Protein AF-A0A5M7PP44-F1 (afdb_monomer)

Radius of gyration: 18.51 Å; Cα contacts (8 Å, |Δi|>4): 36; chains: 1; bounding box: 46×23×44 Å

Mean predicted aligned error: 5.13 Å

pLDDT: mean 93.6, std 7.12, range [56.72, 98.69]

Sequence (68 aa):
ICGKLQEGQGLITVTDVFSLEKEVTNLLQDDDYRRYYGRHAVDVLHQNQGALQRLLQLLEPHLPPRAH

Secondary structure (DSSP, 8-state):
-HHHHHHTT------SHHHHHHHHHHHHH-HHHHHHHHHHHHHHHHHHTTHHHHHHHHHGGGSPPPP-

Solvent-accessible surface area (backbone atoms only — not comparable to full-atom values): 4013 Å² total; per-residue (Å²): 109,68,67,52,22,51,75,45,62,24,57,88,87,65,90,50,72,68,51,42,54,50,54,54,49,42,49,74,73,32,69,65,59,36,49,49,34,52,50,28,36,51,50,41,51,60,74,50,57,62,48,66,60,53,48,48,63,71,43,53,88,75,50,77,80,79,86,126

Foldseek 3Di:
DQVLLVVLVLDDDDDDDVSVVVLVVCCVPPPVSVVSNVVSVVVSVVVCPCVVVVVCVVCVVVDDPDDD

Structure (mmCIF, N/CA/C/O backbone):
data_AF-A0A5M7PP44-F1
#
_entry.id   AF-A0A5M7PP44-F1
#
loop_
_atom_site.group_PDB
_atom_site.id
_atom_site.type_symbol
_atom_site.label_atom_id
_atom_site.label_alt_id
_atom_site.label_comp_id
_atom_site.label_asym_id
_atom_site.label_entity_id
_atom_site.label_seq_id
_atom_site.pdbx_PDB_ins_code
_atom_site.Cartn_x
_atom_site.Cartn_y
_atom_site.Cartn_z
_atom_site.occupancy
_atom_site.B_iso_or_equiv
_atom_site.auth_seq_id
_atom_site.auth_comp_id
_atom_site.auth_asym_id
_atom_site.auth_atom_id
_atom_site.pdbx_PDB_model_num
ATOM 1 N N . ILE A 1 1 ? -7.847 4.453 3.885 1.00 80.69 1 ILE A N 1
ATOM 2 C CA . ILE A 1 1 ? -7.216 3.199 3.404 1.00 80.69 1 ILE A CA 1
ATOM 3 C C . ILE A 1 1 ? -5.848 3.458 2.770 1.00 80.69 1 ILE A C 1
ATOM 5 O O . ILE A 1 1 ? -4.905 2.811 3.190 1.00 80.69 1 ILE A O 1
ATOM 9 N N . CYS A 1 2 ? -5.699 4.445 1.875 1.00 85.44 2 CYS A N 1
ATOM 10 C CA . CYS A 1 2 ? -4.417 4.756 1.221 1.00 85.44 2 CYS A CA 1
ATOM 11 C C . CYS A 1 2 ? -3.270 5.048 2.202 1.00 85.44 2 CYS A C 1
ATOM 13 O O . CYS A 1 2 ? -2.202 4.477 2.046 1.00 85.44 2 CYS A O 1
ATOM 15 N N . GLY A 1 3 ? -3.508 5.828 3.266 1.00 91.50 3 GLY A N 1
ATOM 16 C CA . GLY A 1 3 ? -2.493 6.045 4.310 1.00 91.50 3 GLY A CA 1
ATOM 17 C C . GLY A 1 3 ? -2.029 4.745 4.981 1.00 91.50 3 GLY A C 1
ATOM 18 O O . GLY A 1 3 ? -0.839 4.529 5.150 1.00 91.50 3 GLY A O 1
ATOM 19 N N . LYS A 1 4 ? -2.951 3.810 5.240 1.00 92.62 4 LYS A N 1
ATOM 20 C CA . LYS A 1 4 ? -2.609 2.493 5.801 1.00 92.62 4 LYS A CA 1
ATOM 21 C C . LYS A 1 4 ? -1.885 1.588 4.806 1.00 92.62 4 LYS A C 1
ATOM 23 O O . LYS A 1 4 ? -1.060 0.785 5.213 1.00 92.62 4 LYS A O 1
ATOM 28 N N . LEU A 1 5 ? -2.181 1.712 3.511 1.00 93.38 5 LEU A N 1
ATOM 29 C CA . LEU A 1 5 ? -1.425 1.022 2.462 1.00 93.38 5 LEU A CA 1
ATOM 30 C C . LEU A 1 5 ? 0.002 1.571 2.361 1.00 93.38 5 LEU A C 1
ATOM 32 O O . LEU A 1 5 ? 0.927 0.792 2.169 1.00 93.38 5 LEU A O 1
ATOM 36 N N . GLN A 1 6 ? 0.188 2.882 2.533 1.00 94.25 6 GLN A N 1
ATOM 37 C CA . GLN A 1 6 ? 1.509 3.506 2.576 1.00 94.25 6 GLN A CA 1
ATOM 38 C C . GLN A 1 6 ? 2.311 3.044 3.804 1.00 94.25 6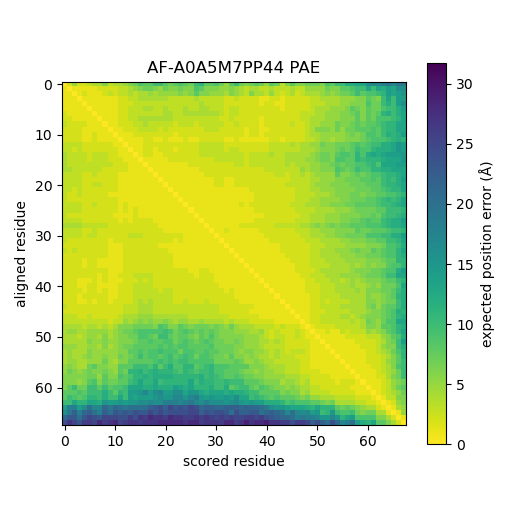 GLN A C 1
ATOM 40 O O . GLN A 1 6 ? 3.444 2.598 3.653 1.00 94.25 6 GLN A O 1
ATOM 45 N N . GLU A 1 7 ? 1.715 3.090 5.000 1.00 93.44 7 GLU A N 1
ATOM 46 C CA . GLU A 1 7 ? 2.327 2.588 6.244 1.00 93.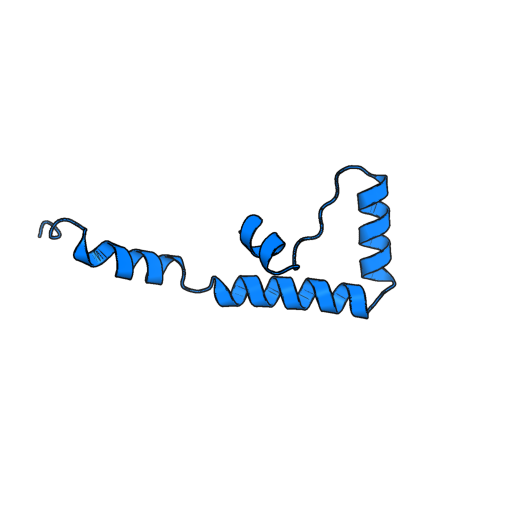44 7 GLU A CA 1
ATOM 47 C C . GLU A 1 7 ? 2.667 1.095 6.153 1.00 93.44 7 GLU A C 1
ATOM 49 O O . GLU A 1 7 ? 3.742 0.667 6.566 1.00 93.44 7 GLU 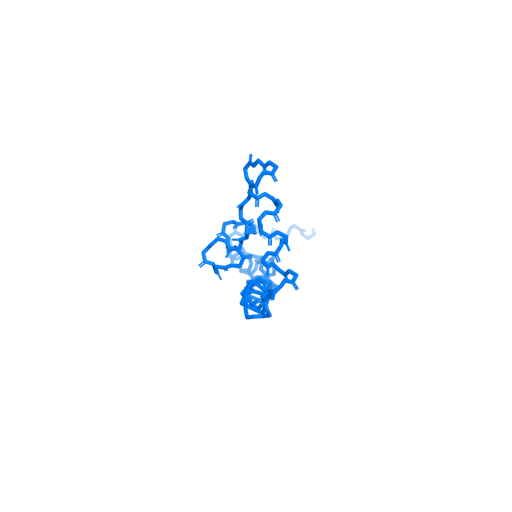A O 1
ATOM 54 N N . GLY A 1 8 ? 1.758 0.306 5.578 1.00 93.94 8 GLY A N 1
ATOM 55 C CA . GLY A 1 8 ? 1.914 -1.130 5.394 1.00 93.94 8 GLY A CA 1
ATOM 56 C C . GLY A 1 8 ? 2.762 -1.529 4.190 1.00 93.94 8 GLY A C 1
ATOM 57 O O . GLY A 1 8 ? 2.798 -2.716 3.892 1.00 93.94 8 GLY A O 1
ATOM 58 N N . GLN A 1 9 ? 3.404 -0.583 3.492 1.00 94.81 9 GLN A N 1
ATOM 59 C CA . GLN A 1 9 ? 4.245 -0.826 2.305 1.00 94.81 9 GLN A CA 1
ATOM 60 C C . GLN A 1 9 ? 3.531 -1.575 1.159 1.00 94.81 9 GLN A C 1
ATOM 62 O O . GLN A 1 9 ? 4.162 -2.205 0.317 1.00 94.81 9 GLN A O 1
ATOM 67 N N . GLY A 1 10 ? 2.199 -1.498 1.112 1.00 95.19 10 GLY A N 1
ATOM 68 C CA . GLY A 1 10 ? 1.355 -2.100 0.076 1.00 95.19 10 GLY A CA 1
ATOM 69 C C . GLY A 1 10 ? 0.888 -1.107 -0.992 1.00 95.19 10 GLY A C 1
ATOM 70 O O . GLY A 1 10 ? 0.073 -1.470 -1.837 1.00 95.19 10 GLY A O 1
ATOM 71 N N . LEU A 1 11 ? 1.341 0.151 -0.939 1.00 96.62 11 LEU A N 1
ATOM 72 C CA . LEU A 1 11 ? 0.959 1.201 -1.884 1.00 96.62 11 LEU A CA 1
ATOM 73 C C . LEU A 1 11 ? 2.022 1.389 -2.969 1.00 96.62 11 LEU A C 1
ATOM 75 O O . LEU A 1 11 ? 3.150 1.767 -2.667 1.00 96.62 11 LEU A O 1
ATOM 79 N N . ILE A 1 12 ? 1.619 1.230 -4.228 1.00 97.19 12 ILE A N 1
ATOM 80 C CA . ILE A 1 12 ? 2.377 1.708 -5.389 1.00 97.19 12 ILE A CA 1
ATOM 81 C C . ILE A 1 12 ? 1.858 3.105 -5.735 1.00 97.19 12 ILE A C 1
ATOM 83 O O . ILE A 1 12 ? 0.655 3.292 -5.929 1.00 97.19 12 ILE A O 1
ATOM 87 N N . THR A 1 13 ? 2.759 4.084 -5.811 1.00 95.00 13 THR A N 1
ATOM 88 C CA . THR A 1 13 ? 2.427 5.468 -6.175 1.00 95.00 13 THR A CA 1
ATOM 89 C C . THR A 1 13 ? 2.990 5.777 -7.554 1.00 95.00 13 THR A C 1
ATOM 91 O O . THR A 1 13 ? 4.181 5.597 -7.791 1.00 95.00 13 THR A O 1
ATOM 94 N N . VAL A 1 14 ? 2.138 6.277 -8.445 1.00 97.38 14 VAL A N 1
ATOM 95 C CA . VAL A 1 14 ? 2.493 6.703 -9.804 1.00 97.38 14 VAL A CA 1
ATOM 96 C C . VAL A 1 14 ? 2.053 8.152 -9.991 1.00 97.38 14 VAL A C 1
ATOM 98 O O . VAL A 1 14 ? 0.964 8.530 -9.555 1.00 97.38 14 VAL A O 1
ATOM 101 N N . THR A 1 15 ? 2.903 8.980 -10.593 1.00 97.50 15 THR A N 1
ATOM 102 C CA . THR A 1 15 ? 2.670 10.432 -10.743 1.00 97.50 15 THR A CA 1
ATOM 103 C C . THR A 1 15 ? 2.541 10.875 -12.193 1.00 97.50 15 THR A C 1
ATOM 105 O O . THR A 1 15 ? 2.073 11.977 -12.465 1.00 97.50 15 THR A O 1
ATOM 108 N N . ASP A 1 16 ? 2.946 10.020 -13.125 1.00 98.00 16 ASP A N 1
ATOM 109 C CA . ASP A 1 16 ? 3.009 10.298 -14.553 1.00 98.00 16 ASP A CA 1
ATOM 110 C C . ASP A 1 16 ? 3.001 8.983 -15.349 1.00 98.00 16 ASP A C 1
ATOM 112 O O . ASP A 1 16 ? 3.003 7.882 -14.795 1.00 98.00 16 ASP A O 1
ATOM 116 N N . VAL A 1 17 ? 2.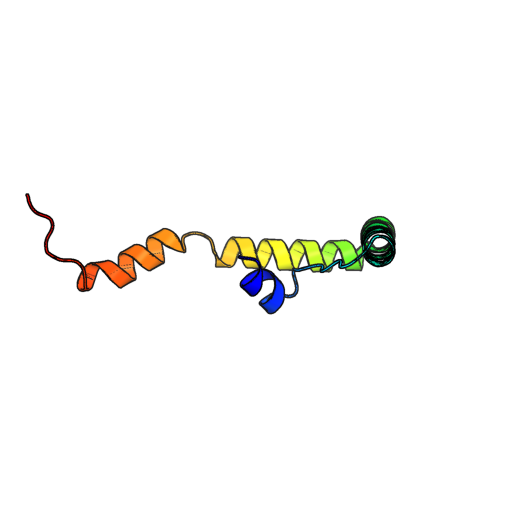975 9.101 -16.674 1.00 98.50 17 VAL A N 1
ATOM 117 C CA . VAL A 1 17 ? 2.894 7.947 -17.577 1.00 98.50 17 VAL A CA 1
ATOM 118 C C . VAL A 1 17 ? 4.152 7.072 -17.510 1.00 98.50 17 VAL A C 1
ATOM 120 O O . VAL A 1 1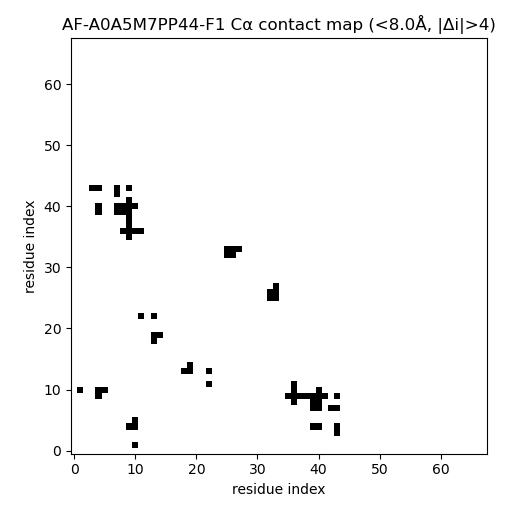7 ? 4.035 5.853 -17.583 1.00 98.50 17 VAL A O 1
ATOM 123 N N . PHE A 1 18 ? 5.336 7.659 -17.315 1.00 98.25 18 PHE A N 1
ATOM 124 C CA . PHE A 1 18 ? 6.593 6.905 -17.269 1.00 98.25 18 PHE A CA 1
ATOM 125 C C . PHE A 1 18 ? 6.706 6.070 -15.988 1.00 98.25 18 PHE A C 1
ATOM 127 O O . PHE A 1 18 ? 7.095 4.904 -16.033 1.00 98.25 18 PHE A O 1
ATOM 134 N N . SER A 1 19 ? 6.329 6.644 -14.842 1.00 98.19 19 SER A N 1
ATOM 135 C CA . SER A 1 19 ? 6.236 5.910 -13.575 1.00 98.19 19 SER A CA 1
ATOM 136 C C . SER A 1 19 ? 5.173 4.815 -13.643 1.00 98.19 19 SER A C 1
ATOM 138 O O . SER A 1 19 ? 5.426 3.711 -13.172 1.00 98.19 19 SER A O 1
ATOM 140 N N . LEU A 1 20 ? 4.035 5.060 -14.299 1.00 98.44 20 LEU A N 1
ATOM 141 C CA . LEU A 1 20 ? 3.027 4.022 -14.520 1.00 98.44 20 LEU A CA 1
ATOM 142 C C . LEU A 1 20 ? 3.567 2.848 -15.350 1.00 98.44 20 LEU A C 1
ATOM 144 O O . LEU A 1 20 ? 3.432 1.698 -14.933 1.00 98.44 20 LEU A O 1
ATOM 148 N N . GLU A 1 21 ? 4.187 3.122 -16.499 1.00 98.69 21 GLU A N 1
ATOM 149 C CA . GLU A 1 21 ? 4.764 2.090 -17.370 1.00 98.69 21 GLU A CA 1
ATOM 150 C C . GLU A 1 21 ? 5.808 1.250 -16.626 1.00 98.69 21 GLU A C 1
ATOM 152 O O . GLU A 1 21 ? 5.775 0.016 -16.678 1.00 98.69 21 GLU A O 1
ATOM 157 N N . LYS A 1 22 ? 6.699 1.913 -15.882 1.00 98.38 22 LYS A N 1
ATOM 158 C CA . LYS A 1 22 ? 7.729 1.256 -15.076 1.00 98.38 22 LYS A CA 1
ATOM 159 C C . LYS A 1 22 ? 7.123 0.310 -14.038 1.00 98.38 22 LYS A C 1
ATOM 161 O O . LYS A 1 22 ? 7.519 -0.851 -13.970 1.00 98.38 22 LYS A O 1
ATOM 166 N N . GLU A 1 23 ? 6.175 0.788 -13.235 1.00 98.50 23 GLU A N 1
ATOM 167 C CA . GLU A 1 23 ? 5.596 -0.011 -12.151 1.00 98.50 23 GLU A CA 1
ATOM 168 C C . GLU A 1 23 ? 4.775 -1.195 -12.680 1.00 98.50 23 GLU A C 1
ATOM 170 O O . GLU A 1 23 ? 4.859 -2.299 -12.140 1.00 98.50 23 GLU A O 1
ATOM 175 N N . VAL A 1 24 ? 4.048 -1.011 -13.787 1.00 98.44 24 VAL A N 1
ATOM 176 C CA . VAL A 1 24 ? 3.343 -2.112 -14.463 1.00 98.44 24 VAL A CA 1
ATOM 177 C C . VAL A 1 24 ? 4.331 -3.135 -15.024 1.00 98.44 24 VAL A C 1
ATOM 179 O O . VAL A 1 24 ? 4.124 -4.337 -14.859 1.00 98.44 24 VAL A O 1
ATOM 182 N N . THR A 1 25 ? 5.425 -2.683 -15.640 1.00 98.62 25 THR A N 1
ATOM 183 C CA . THR A 1 25 ? 6.470 -3.575 -16.162 1.00 98.62 25 THR A CA 1
ATOM 184 C C . THR A 1 25 ? 7.103 -4.396 -15.039 1.00 98.62 25 THR A C 1
ATOM 186 O O . THR A 1 25 ? 7.196 -5.617 -15.166 1.00 98.62 25 THR A O 1
ATOM 189 N N . ASN A 1 26 ? 7.436 -3.765 -13.908 1.00 98.50 26 ASN A N 1
ATOM 190 C CA . ASN A 1 26 ? 7.955 -4.455 -12.724 1.00 98.50 26 ASN A CA 1
ATOM 191 C C . ASN A 1 26 ? 6.969 -5.512 -12.208 1.00 98.50 26 ASN A C 1
ATOM 193 O O . ASN A 1 26 ? 7.358 -6.650 -11.979 1.00 98.50 26 ASN A O 1
ATOM 197 N N . LEU A 1 27 ? 5.680 -5.180 -12.080 1.00 98.56 27 LEU A N 1
ATOM 198 C CA . LEU A 1 27 ? 4.662 -6.137 -11.628 1.00 98.56 27 LEU A CA 1
ATOM 199 C C . LEU A 1 27 ? 4.543 -7.371 -12.540 1.00 98.56 27 LEU A C 1
ATOM 201 O O . LEU A 1 27 ? 4.266 -8.475 -12.057 1.00 98.56 27 LEU A O 1
ATOM 205 N N . LEU A 1 28 ? 4.717 -7.186 -13.850 1.00 98.69 28 LEU A N 1
ATOM 206 C CA . LEU A 1 28 ? 4.616 -8.260 -14.838 1.00 98.69 28 LEU A CA 1
ATOM 207 C C . LEU A 1 28 ? 5.878 -9.125 -14.911 1.00 98.69 28 LEU A C 1
ATOM 209 O O . LEU A 1 28 ? 5.764 -10.325 -15.152 1.00 98.69 28 LEU A O 1
ATOM 213 N N . GLN A 1 29 ? 7.058 -8.530 -14.738 1.00 98.62 29 GLN A N 1
ATOM 214 C CA . GLN A 1 29 ? 8.342 -9.201 -14.963 1.00 98.62 29 GLN A CA 1
ATOM 215 C C . GLN A 1 29 ? 9.006 -9.710 -13.679 1.00 98.62 29 GLN A C 1
ATOM 217 O O . GLN A 1 29 ? 9.792 -10.653 -13.744 1.00 98.62 29 GLN A O 1
ATOM 222 N N . ASP A 1 30 ? 8.694 -9.111 -12.530 1.00 98.56 30 ASP A N 1
ATOM 223 C CA . ASP A 1 30 ? 9.285 -9.447 -11.237 1.00 98.56 30 ASP A CA 1
ATOM 224 C C . ASP A 1 30 ? 8.235 -10.085 -10.312 1.00 98.56 30 ASP A C 1
ATOM 226 O O . ASP A 1 30 ? 7.308 -9.452 -9.790 1.00 98.56 30 ASP A O 1
ATOM 230 N N . ASP A 1 31 ? 8.386 -11.394 -10.122 1.00 98.56 31 ASP A N 1
ATOM 231 C CA . ASP A 1 31 ? 7.518 -12.208 -9.277 1.00 98.56 31 ASP A CA 1
ATOM 232 C C . ASP A 1 31 ? 7.587 -11.827 -7.799 1.00 98.56 31 ASP A C 1
ATOM 234 O O . ASP A 1 31 ? 6.558 -11.858 -7.111 1.00 98.56 31 ASP A O 1
ATOM 238 N N . ASP A 1 32 ? 8.767 -11.459 -7.308 1.00 98.56 32 ASP A N 1
ATOM 239 C CA . ASP A 1 32 ? 8.958 -11.091 -5.911 1.00 98.56 32 ASP A CA 1
ATOM 240 C C . ASP A 1 32 ? 8.386 -9.697 -5.650 1.00 98.56 32 ASP A C 1
ATOM 242 O O . ASP A 1 32 ? 7.692 -9.508 -4.647 1.00 98.56 32 ASP A O 1
ATOM 246 N N . TYR A 1 33 ? 8.542 -8.765 -6.595 1.00 98.38 33 TYR A N 1
ATOM 247 C CA . TYR A 1 33 ? 7.900 -7.448 -6.552 1.00 98.38 33 TYR A CA 1
ATOM 248 C C . TYR A 1 33 ? 6.375 -7.568 -6.468 1.00 98.38 33 TYR A C 1
ATOM 250 O O . TYR A 1 33 ? 5.732 -6.998 -5.579 1.00 98.38 33 TYR A O 1
ATOM 258 N N . ARG A 1 34 ? 5.780 -8.382 -7.349 1.00 98.44 34 ARG A N 1
ATOM 259 C CA . ARG A 1 34 ? 4.331 -8.621 -7.370 1.00 98.44 34 ARG A CA 1
ATOM 260 C C . ARG A 1 34 ? 3.834 -9.281 -6.084 1.00 98.44 34 ARG A C 1
ATOM 262 O O . ARG A 1 34 ? 2.790 -8.889 -5.556 1.00 98.44 34 ARG A O 1
ATOM 269 N N . ARG A 1 35 ? 4.563 -10.276 -5.565 1.00 98.44 35 ARG A N 1
ATOM 270 C CA . ARG A 1 35 ? 4.213 -10.955 -4.305 1.00 98.44 35 ARG A CA 1
ATOM 271 C C . ARG A 1 35 ? 4.331 -10.030 -3.105 1.00 98.44 35 ARG A C 1
ATOM 273 O O . ARG A 1 35 ? 3.455 -10.076 -2.244 1.00 98.44 35 ARG A O 1
ATOM 280 N N . TYR A 1 36 ? 5.375 -9.207 -3.055 1.00 98.06 36 TYR A N 1
ATOM 281 C CA . TYR A 1 36 ? 5.605 -8.253 -1.978 1.00 98.06 36 TYR A CA 1
ATOM 282 C C . TYR A 1 36 ? 4.418 -7.295 -1.851 1.00 98.06 36 TYR A C 1
ATOM 284 O O . TYR A 1 36 ? 3.694 -7.343 -0.854 1.00 98.06 36 TYR A O 1
ATOM 292 N N . TYR A 1 37 ? 4.125 -6.514 -2.894 1.00 98.06 37 TYR A N 1
ATOM 293 C CA . TYR A 1 37 ? 3.026 -5.545 -2.839 1.00 98.06 37 TYR A CA 1
ATOM 294 C C . TYR A 1 37 ? 1.662 -6.212 -2.662 1.00 98.06 37 TYR A C 1
ATOM 296 O O . TYR A 1 37 ? 0.841 -5.728 -1.882 1.00 98.06 37 TYR A O 1
ATOM 304 N N . GLY A 1 38 ? 1.427 -7.353 -3.320 1.00 97.50 38 GLY A N 1
ATOM 305 C CA . GLY A 1 38 ? 0.185 -8.109 -3.165 1.00 97.50 38 GLY A CA 1
ATOM 306 C C . GLY A 1 38 ? -0.048 -8.564 -1.722 1.00 97.50 38 GLY A C 1
ATOM 307 O O . GLY A 1 38 ? -1.134 -8.357 -1.179 1.00 97.50 38 GLY A O 1
ATOM 308 N N . ARG A 1 39 ? 0.976 -9.130 -1.070 1.00 98.00 39 ARG A N 1
ATOM 309 C CA . ARG A 1 39 ? 0.883 -9.588 0.322 1.00 98.00 39 ARG A CA 1
ATOM 310 C C . ARG A 1 39 ? 0.672 -8.424 1.284 1.00 98.00 39 ARG A C 1
ATOM 312 O O . ARG A 1 39 ? -0.252 -8.474 2.087 1.00 98.00 39 ARG A O 1
ATOM 319 N N . HIS A 1 40 ? 1.463 -7.363 1.153 1.00 97.88 40 HIS A N 1
ATOM 320 C CA . HIS A 1 40 ? 1.346 -6.180 2.002 1.00 97.88 40 HIS A CA 1
ATOM 321 C C . HIS A 1 40 ? -0.026 -5.495 1.861 1.00 97.88 40 HIS A C 1
ATOM 323 O O . HIS A 1 40 ? -0.642 -5.118 2.860 1.00 97.88 40 HIS A O 1
ATOM 329 N N . ALA A 1 41 ? -0.571 -5.402 0.644 1.00 96.31 41 ALA A N 1
ATOM 330 C CA . ALA A 1 41 ? -1.917 -4.874 0.423 1.00 96.31 41 ALA A CA 1
ATOM 331 C C . ALA A 1 41 ? -3.000 -5.748 1.079 1.00 96.31 41 ALA A C 1
ATOM 333 O O . ALA A 1 41 ? -3.920 -5.231 1.720 1.00 96.31 41 ALA A O 1
ATOM 334 N N . VAL A 1 42 ? -2.879 -7.073 0.959 1.00 96.75 42 VAL A N 1
ATOM 335 C CA . VAL A 1 42 ? -3.791 -8.034 1.594 1.00 96.75 42 VAL A CA 1
ATOM 336 C C . VAL A 1 42 ? -3.704 -7.966 3.120 1.00 96.75 42 VAL A C 1
ATOM 338 O O . VAL A 1 42 ? -4.739 -7.980 3.786 1.00 96.75 42 VAL A O 1
ATOM 341 N N . ASP A 1 43 ? -2.509 -7.834 3.689 1.00 96.38 43 ASP A N 1
ATOM 342 C CA . ASP A 1 43 ? -2.316 -7.694 5.135 1.00 96.38 43 ASP A CA 1
ATOM 343 C C . ASP A 1 43 ? -2.986 -6.417 5.658 1.00 96.38 43 ASP A C 1
ATOM 345 O O . ASP A 1 43 ? -3.710 -6.457 6.657 1.00 96.38 43 ASP A O 1
ATOM 349 N N . VAL A 1 44 ? -2.845 -5.299 4.938 1.00 95.75 44 VAL A N 1
ATOM 350 C CA . VAL A 1 44 ? -3.555 -4.055 5.262 1.00 95.75 44 VAL A CA 1
ATOM 351 C C . VAL A 1 44 ? -5.067 -4.261 5.195 1.00 95.75 44 VAL A C 1
ATOM 353 O O . VAL A 1 44 ? -5.771 -3.826 6.108 1.00 95.75 44 VAL A O 1
ATOM 356 N N . LEU A 1 45 ? -5.598 -4.940 4.174 1.00 93.62 45 LEU A N 1
ATOM 357 C CA . LEU A 1 45 ? -7.034 -5.233 4.105 1.00 93.62 45 LEU A CA 1
ATOM 358 C C . LEU A 1 45 ? -7.502 -6.044 5.318 1.00 93.62 45 LEU A C 1
ATOM 360 O O . LEU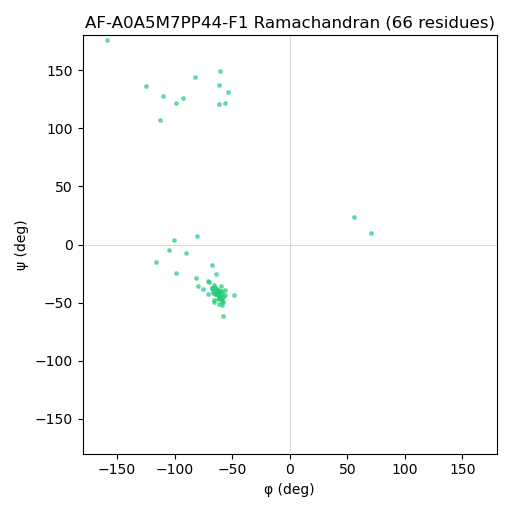 A 1 45 ? -8.461 -5.631 5.972 1.00 93.62 45 LEU A O 1
ATOM 364 N N . HIS A 1 46 ? -6.804 -7.127 5.669 1.00 93.75 46 HIS A N 1
ATOM 365 C CA . HIS A 1 46 ? -7.143 -7.968 6.820 1.00 93.75 46 HIS A CA 1
ATOM 366 C C . HIS A 1 46 ? -7.109 -7.200 8.142 1.00 93.75 46 HIS A C 1
ATOM 368 O O . HIS A 1 46 ? -8.052 -7.278 8.925 1.00 93.75 46 HIS A O 1
ATOM 374 N N . GLN A 1 47 ? -6.078 -6.388 8.377 1.00 90.94 47 GLN A N 1
ATOM 375 C CA . GLN A 1 47 ? -5.970 -5.585 9.601 1.00 90.94 47 GLN A CA 1
ATOM 376 C C . GLN A 1 47 ? -7.084 -4.535 9.730 1.00 90.94 47 GLN A C 1
ATOM 378 O O . GLN A 1 47 ? -7.419 -4.103 10.836 1.00 90.94 47 GLN A O 1
ATOM 383 N N . ASN A 1 48 ? -7.659 -4.113 8.602 1.00 89.88 48 ASN A N 1
ATOM 384 C CA . ASN A 1 48 ? -8.771 -3.170 8.557 1.00 89.88 48 ASN A CA 1
ATOM 385 C C . ASN A 1 48 ? -10.151 -3.839 8.594 1.00 89.88 48 ASN A C 1
ATOM 387 O O . ASN A 1 48 ? -11.157 -3.132 8.721 1.00 89.88 48 ASN A O 1
ATOM 391 N N . GLN A 1 49 ? -10.233 -5.170 8.521 1.00 91.75 49 GLN A N 1
ATOM 392 C CA . GLN A 1 49 ? -11.505 -5.872 8.657 1.00 91.75 49 GLN A CA 1
ATOM 393 C C . GLN A 1 49 ? -12.117 -5.612 10.037 1.00 91.75 49 GLN A C 1
ATOM 395 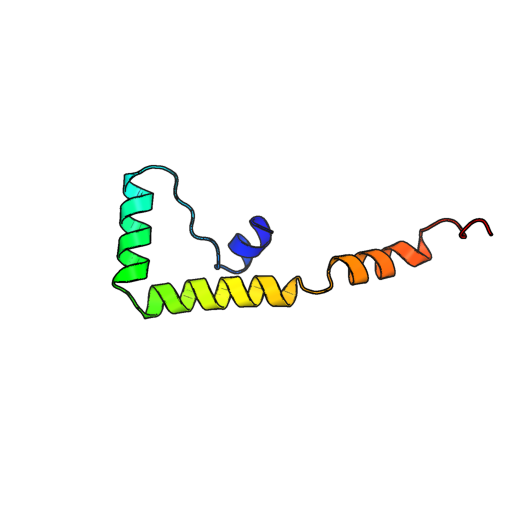O O . GLN A 1 49 ? -11.438 -5.581 11.064 1.00 91.75 49 GLN A O 1
ATOM 400 N N . GLY A 1 50 ? -13.427 -5.367 10.051 1.00 91.31 50 GLY A N 1
ATOM 401 C CA . GLY A 1 50 ? -14.154 -5.044 11.277 1.00 91.31 50 GLY A CA 1
ATOM 402 C C . GLY A 1 50 ? -13.838 -3.662 11.862 1.00 91.31 50 GLY A C 1
ATOM 403 O O . GLY A 1 50 ? -14.292 -3.376 12.966 1.00 91.31 50 GLY A O 1
ATOM 404 N N . ALA A 1 51 ? -13.111 -2.783 11.153 1.00 91.19 51 ALA A N 1
ATOM 405 C CA . ALA A 1 51 ? -12.783 -1.443 11.652 1.00 91.19 51 ALA A CA 1
ATOM 406 C C . ALA A 1 51 ? -14.030 -0.625 12.023 1.00 91.19 51 ALA A C 1
ATOM 408 O O . ALA A 1 51 ? -14.023 0.044 13.051 1.00 91.19 51 ALA A O 1
ATOM 409 N N . LEU A 1 52 ? -15.113 -0.724 11.240 1.00 89.75 52 LEU A N 1
ATOM 410 C CA . LEU A 1 52 ? -16.385 -0.079 11.572 1.00 89.75 52 LEU A CA 1
ATOM 411 C C . LEU A 1 52 ? -16.967 -0.621 12.880 1.00 89.75 52 LEU A C 1
ATOM 413 O O . LEU A 1 52 ? -17.363 0.151 13.741 1.00 89.75 52 LEU A O 1
ATOM 417 N N . GLN A 1 53 ? -16.997 -1.941 13.052 1.00 92.25 53 GLN A N 1
ATOM 418 C CA . GLN A 1 53 ? -17.565 -2.546 14.254 1.00 92.25 53 GLN A CA 1
ATOM 419 C C . GLN A 1 53 ? -16.740 -2.216 15.497 1.00 92.25 53 GLN A C 1
ATOM 421 O O . GLN A 1 53 ? -17.301 -1.870 16.532 1.00 92.25 53 GLN A O 1
ATOM 426 N N . ARG A 1 54 ? -15.410 -2.225 15.370 1.00 92.50 54 ARG A N 1
ATOM 427 C CA . ARG A 1 54 ? -14.496 -1.783 16.427 1.00 92.50 54 ARG A CA 1
ATOM 428 C C . ARG A 1 54 ? -14.697 -0.303 16.757 1.00 92.50 54 ARG A C 1
ATOM 430 O O . ARG A 1 54 ? -14.710 0.056 17.926 1.00 92.50 54 ARG A O 1
ATOM 437 N N . LEU A 1 55 ? -14.895 0.546 15.746 1.00 92.56 55 LEU A N 1
ATOM 438 C CA . LEU A 1 55 ? -15.211 1.959 15.950 1.00 92.56 55 LEU A CA 1
ATOM 439 C C . LEU A 1 55 ? -16.536 2.127 16.704 1.00 92.56 55 LEU A C 1
ATOM 441 O O . LEU A 1 55 ? -16.588 2.886 17.662 1.00 92.56 55 LEU A O 1
ATOM 445 N N . LEU A 1 56 ? -17.584 1.397 16.317 1.00 92.38 56 LEU A N 1
ATOM 446 C CA . LEU A 1 56 ? -18.875 1.441 17.006 1.00 92.38 56 LEU A CA 1
ATOM 447 C C . LEU A 1 56 ? -18.754 1.005 18.472 1.00 92.38 56 LEU A C 1
ATOM 449 O O . LEU A 1 56 ? -19.273 1.701 19.333 1.00 92.38 56 LEU A O 1
ATOM 453 N N . GLN A 1 57 ? -18.016 -0.072 18.761 1.00 93.25 57 GLN A N 1
ATOM 454 C CA . GLN A 1 57 ? -17.750 -0.525 20.136 1.00 93.25 57 GLN A CA 1
ATOM 455 C C . GLN A 1 57 ? -17.015 0.528 20.973 1.00 93.25 57 GLN A C 1
ATOM 457 O O . GLN A 1 57 ? -17.318 0.708 22.147 1.00 93.25 57 GLN A O 1
ATOM 462 N N . LEU A 1 58 ? -16.049 1.232 20.377 1.00 94.44 58 LEU A N 1
ATOM 463 C CA . LEU A 1 58 ? -15.320 2.305 21.058 1.00 94.44 58 LEU A CA 1
ATOM 464 C C . LEU A 1 58 ? -16.195 3.537 21.305 1.00 94.44 58 LEU A C 1
ATOM 466 O O . LEU A 1 58 ? -15.993 4.242 22.288 1.00 94.44 58 LEU A O 1
ATOM 470 N N . LEU A 1 59 ? -17.148 3.811 20.412 1.00 94.5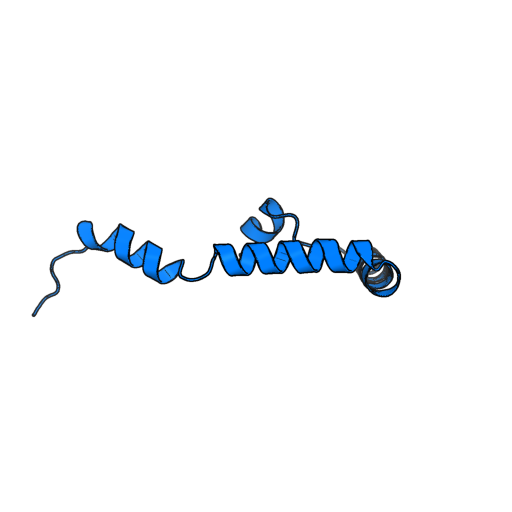0 59 LEU A N 1
ATOM 471 C CA . LEU A 1 59 ? -18.057 4.945 20.541 1.00 94.50 59 LEU A CA 1
ATOM 472 C C . LEU A 1 59 ? -19.228 4.658 21.481 1.00 94.50 59 LEU A C 1
ATOM 474 O O . LEU A 1 59 ? -19.725 5.594 22.094 1.00 94.50 59 LEU A O 1
ATOM 478 N N . GLU A 1 60 ? -19.657 3.402 21.615 1.00 91.88 60 GLU A N 1
ATOM 479 C CA . GLU A 1 60 ? -20.842 2.995 22.382 1.00 91.88 60 GLU A CA 1
ATOM 480 C C . GLU A 1 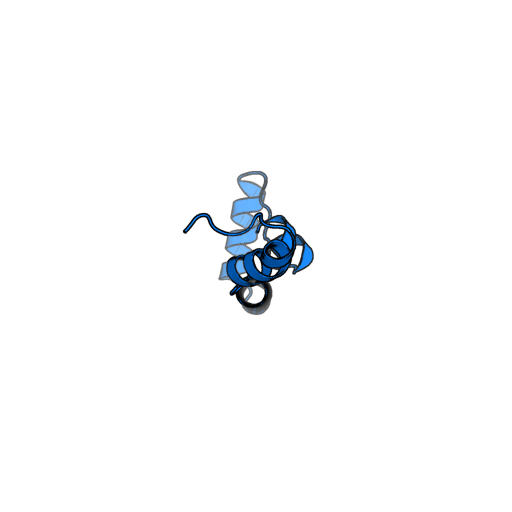60 ? -20.926 3.602 23.799 1.00 91.88 60 GLU A C 1
ATOM 482 O O . GLU A 1 60 ? -21.985 4.136 24.127 1.00 91.88 60 GLU A O 1
ATOM 487 N N . PRO A 1 61 ? -19.845 3.666 24.607 1.00 93.69 61 PRO A N 1
ATOM 488 C CA . PRO A 1 61 ? -19.884 4.296 25.933 1.00 93.69 61 PRO A CA 1
ATOM 489 C C . PRO A 1 61 ? -20.091 5.819 25.913 1.00 93.69 61 PRO A C 1
ATOM 491 O O . PRO A 1 61 ? -20.412 6.416 26.938 1.00 93.69 61 PRO A O 1
ATOM 494 N N . HIS A 1 62 ? -19.859 6.459 24.767 1.00 94.00 62 HIS A N 1
ATOM 495 C CA . HIS A 1 62 ? -19.939 7.908 24.574 1.00 94.00 62 HIS A CA 1
ATOM 496 C C . HIS A 1 62 ? -21.199 8.345 23.820 1.00 94.00 62 HIS A C 1
ATOM 498 O O . HIS A 1 62 ? -21.427 9.545 23.658 1.00 94.00 62 HIS A O 1
ATOM 504 N N . LEU A 1 63 ? -22.010 7.399 23.339 1.00 87.19 63 LEU A N 1
ATOM 505 C CA . LEU A 1 63 ? -23.261 7.707 22.659 1.00 87.19 63 LEU A CA 1
ATOM 506 C C . LEU A 1 63 ? -24.379 7.960 23.683 1.00 87.19 63 LEU A C 1
ATOM 508 O O . LEU A 1 63 ? -24.429 7.300 24.723 1.00 87.19 63 LEU A O 1
ATOM 512 N N . PRO A 1 64 ? -25.303 8.897 23.406 1.00 88.00 64 PRO A N 1
ATOM 513 C CA . PRO A 1 64 ? -26.475 9.078 24.248 1.00 88.00 64 PRO A CA 1
ATOM 514 C C . PRO A 1 64 ? -27.316 7.790 24.265 1.00 88.00 64 PRO A C 1
ATOM 516 O O . PRO A 1 64 ? -27.338 7.060 23.265 1.00 88.00 64 PRO A O 1
ATOM 519 N N . PRO A 1 65 ? -28.026 7.501 25.372 1.00 81.00 65 PRO A N 1
ATOM 520 C CA . PRO A 1 65 ? -28.900 6.339 25.450 1.00 81.00 65 PRO A CA 1
ATOM 521 C C . PRO A 1 65 ? -29.885 6.358 24.281 1.00 81.00 65 PRO A C 1
ATOM 523 O O . PRO A 1 65 ? -30.488 7.390 23.974 1.00 81.00 65 PRO A O 1
ATOM 526 N N . ARG A 1 66 ? -30.010 5.217 23.595 1.00 75.81 66 ARG A N 1
ATOM 527 C CA . ARG A 1 66 ? -30.935 5.067 22.470 1.00 75.81 66 ARG A CA 1
ATOM 528 C C . ARG A 1 66 ? -32.342 5.416 22.954 1.00 75.81 66 ARG A C 1
ATOM 530 O O . ARG A 1 66 ? -32.825 4.798 23.898 1.00 75.81 66 ARG A O 1
ATOM 537 N N . ALA A 1 67 ? -32.974 6.408 22.328 1.00 69.44 67 ALA A N 1
ATOM 538 C CA . ALA A 1 67 ? -34.381 6.693 22.573 1.00 69.44 67 ALA A CA 1
ATOM 539 C C . ALA A 1 67 ? -35.196 5.455 22.162 1.00 69.44 67 ALA A C 1
ATOM 541 O O . ALA A 1 67 ? -35.062 4.988 21.028 1.00 69.44 67 ALA A O 1
ATOM 542 N N . HIS A 1 68 ? -35.934 4.894 23.120 1.00 56.72 68 HIS A N 1
ATOM 543 C CA . HIS A 1 68 ? -36.825 3.748 22.939 1.00 56.72 68 HIS A CA 1
ATOM 544 C C . HIS A 1 68 ? -38.140 4.158 22.281 1.00 56.72 68 HIS A C 1
ATOM 546 O O . HIS A 1 68 ? -38.622 5.272 22.588 1.00 56.72 68 HIS A O 1
#